Protein AF-A0A1F3NI28-F1 (afdb_monomer_lite)

Secondary structure (DSSP, 8-state):
-HHHHHHHHHHHHHHHHHHHHHHHHHHHHHHTGGGS---HHHHHHHHHHHHHHHHHHHHHHHHHHHHHHH--S----

Sequence (77 aa):
MEDSKMLQQLQAILRFFMALFYLGAGIFLLFFSDFFKVDRALLIIVGGTFLFYGLYRFYRASVSIYKLFFTKDTDID

pLDDT: mean 73.43, std 10.39, range [36.97, 85.81]

Structure (mmCIF, N/CA/C/O backbone):
data_AF-A0A1F3NI28-F1
#
_entry.id   AF-A0A1F3NI28-F1
#
loop_
_atom_site.group_PDB
_atom_site.id
_atom_site.type_symbol
_atom_site.label_atom_id
_atom_site.label_alt_id
_atom_site.label_comp_id
_atom_site.label_asym_id
_atom_site.label_entity_id
_atom_site.label_seq_id
_atom_site.pdbx_PDB_ins_code
_atom_site.Cartn_x
_atom_site.Cartn_y
_atom_site.Cartn_z
_atom_site.occupancy
_atom_site.B_iso_or_equiv
_atom_site.auth_seq_id
_atom_site.auth_comp_id
_atom_site.auth_asym_id
_atom_site.auth_atom_id
_atom_site.pdbx_PDB_model_num
ATOM 1 N N . MET A 1 1 ? -29.014 1.338 16.958 1.00 51.78 1 MET A N 1
ATOM 2 C CA . MET A 1 1 ? -27.641 1.374 17.526 1.00 51.78 1 MET A CA 1
ATOM 3 C C . MET A 1 1 ? -26.773 0.206 17.043 1.00 51.78 1 MET A C 1
ATOM 5 O O . MET A 1 1 ? -25.560 0.359 17.042 1.00 51.78 1 MET A O 1
ATOM 9 N N . GLU A 1 2 ? -27.338 -0.927 16.605 1.00 58.50 2 GLU A N 1
ATOM 10 C CA . GLU A 1 2 ? -26.566 -2.047 16.024 1.00 58.50 2 GLU A CA 1
ATOM 11 C C . GLU A 1 2 ? -26.114 -1.796 14.575 1.00 58.50 2 GLU A C 1
ATOM 13 O O . GLU A 1 2 ? -24.986 -2.140 14.219 1.00 58.50 2 GLU A O 1
ATOM 18 N N . ASP A 1 3 ? -26.917 -1.087 13.774 1.00 60.62 3 ASP A N 1
ATOM 19 C CA . ASP A 1 3 ? -26.582 -0.770 12.375 1.00 60.62 3 ASP A CA 1
ATOM 20 C C . ASP A 1 3 ? -25.285 0.037 12.233 1.00 60.62 3 ASP A C 1
ATOM 22 O O . ASP A 1 3 ? -24.517 -0.155 11.290 1.00 60.62 3 ASP A O 1
ATOM 26 N N . SER A 1 4 ? -24.987 0.915 13.198 1.00 70.31 4 SER A N 1
ATOM 27 C CA . SER A 1 4 ? -23.767 1.728 13.177 1.00 70.31 4 SER A CA 1
ATOM 28 C C . SER A 1 4 ? -22.505 0.905 13.449 1.00 70.31 4 SER A C 1
ATOM 30 O O . SER A 1 4 ? -21.458 1.209 12.876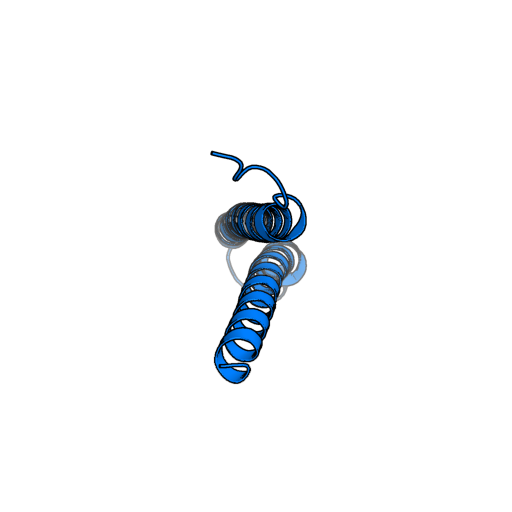 1.00 70.31 4 SER A O 1
ATOM 32 N N . LYS A 1 5 ? -22.587 -0.163 14.258 1.00 74.31 5 LYS A N 1
ATOM 33 C CA . LYS A 1 5 ? -21.470 -1.100 14.475 1.00 74.31 5 LYS A CA 1
ATOM 34 C C . LYS A 1 5 ? -21.241 -1.987 13.254 1.00 74.31 5 LYS A C 1
ATOM 36 O O . LYS A 1 5 ? -20.094 -2.144 12.839 1.00 74.31 5 LYS A O 1
ATOM 41 N N . MET A 1 6 ? -22.311 -2.499 12.645 1.00 81.06 6 MET A N 1
ATOM 42 C CA . MET A 1 6 ? -22.218 -3.302 11.421 1.00 81.06 6 MET A CA 1
ATOM 43 C C . MET A 1 6 ? -21.614 -2.490 10.263 1.00 81.06 6 MET A C 1
ATOM 45 O O . MET A 1 6 ? -20.708 -2.965 9.579 1.00 81.06 6 MET A O 1
ATOM 49 N N . LEU A 1 7 ? -22.031 -1.229 10.093 1.00 83.38 7 LEU 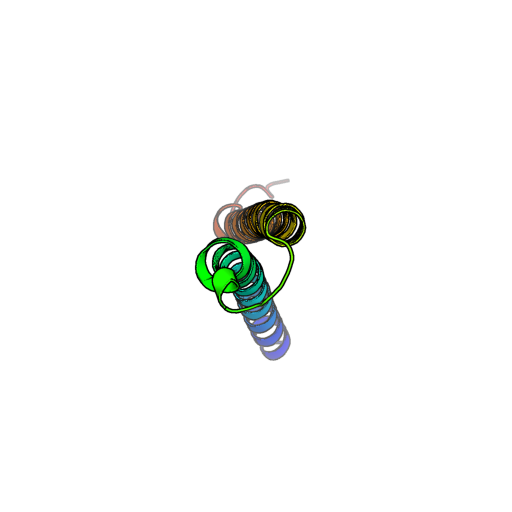A N 1
ATOM 50 C CA . LEU A 1 7 ? -21.450 -0.316 9.101 1.00 83.38 7 LEU A CA 1
ATOM 51 C C . LEU A 1 7 ? -19.965 -0.025 9.361 1.00 83.38 7 LEU A C 1
ATOM 53 O O . LEU A 1 7 ? -19.178 0.022 8.415 1.00 83.38 7 LEU A O 1
ATOM 57 N N . GLN A 1 8 ? -19.556 0.144 10.622 1.00 78.44 8 GLN A N 1
ATOM 58 C CA . GLN A 1 8 ? -18.145 0.343 10.970 1.00 78.44 8 GLN A CA 1
ATOM 59 C C . GLN A 1 8 ? -17.295 -0.901 10.692 1.00 78.44 8 GLN A C 1
ATOM 61 O O . GLN A 1 8 ? -16.190 -0.778 10.163 1.00 78.44 8 GLN A O 1
ATOM 66 N N . GLN A 1 9 ? -17.808 -2.093 10.996 1.00 75.31 9 GLN A N 1
ATOM 67 C CA . GLN A 1 9 ? -17.130 -3.355 10.692 1.00 75.31 9 GLN A CA 1
ATOM 68 C C . GLN A 1 9 ? -16.994 -3.566 9.182 1.00 75.31 9 GLN A C 1
ATOM 70 O O . GLN A 1 9 ? -15.903 -3.881 8.704 1.00 75.31 9 GLN A O 1
ATOM 75 N N . LEU A 1 10 ? -18.059 -3.303 8.419 1.00 85.81 10 LEU A N 1
ATOM 76 C CA . LEU A 1 10 ? -18.020 -3.358 6.959 1.00 85.81 10 LEU A CA 1
ATOM 77 C C . LEU A 1 10 ? -16.991 -2.363 6.399 1.00 85.81 10 LEU A C 1
ATOM 79 O O . LEU A 1 10 ? -16.167 -2.731 5.566 1.00 85.81 10 LEU A O 1
ATOM 83 N N . GLN A 1 11 ? -16.969 -1.121 6.896 1.00 82.56 11 GLN A N 1
ATOM 84 C CA . GLN A 1 11 ? -15.961 -0.132 6.497 1.00 82.56 11 GLN A CA 1
ATOM 85 C C . GLN A 1 11 ? -14.535 -0.565 6.846 1.00 82.56 11 GLN A C 1
ATOM 87 O O . GLN A 1 11 ? -13.620 -0.321 6.058 1.00 82.56 11 GLN A O 1
ATOM 92 N N . ALA A 1 12 ? -14.321 -1.199 7.999 1.00 75.69 12 ALA A N 1
ATOM 93 C CA . ALA A 1 12 ? -13.011 -1.709 8.391 1.00 75.69 12 ALA A CA 1
ATOM 94 C C . ALA A 1 12 ? -12.533 -2.819 7.440 1.00 75.69 12 ALA A C 1
ATOM 96 O O . ALA A 1 12 ? -11.392 -2.772 6.972 1.00 75.69 12 ALA A O 1
ATOM 97 N N . ILE A 1 13 ? -13.419 -3.753 7.081 1.00 81.44 13 ILE A N 1
ATOM 98 C CA . ILE A 1 13 ? -13.132 -4.825 6.117 1.00 81.44 13 ILE A CA 1
ATOM 99 C C . ILE A 1 13 ? -12.851 -4.242 4.729 1.00 81.44 13 ILE A C 1
ATOM 101 O O . ILE A 1 13 ? -11.851 -4.596 4.109 1.00 81.44 13 ILE A O 1
ATOM 105 N N . LEU A 1 14 ? -13.668 -3.297 4.256 1.00 85.25 14 LEU A N 1
ATOM 106 C CA . LEU A 1 14 ? -13.465 -2.638 2.962 1.00 85.25 14 LEU A CA 1
ATOM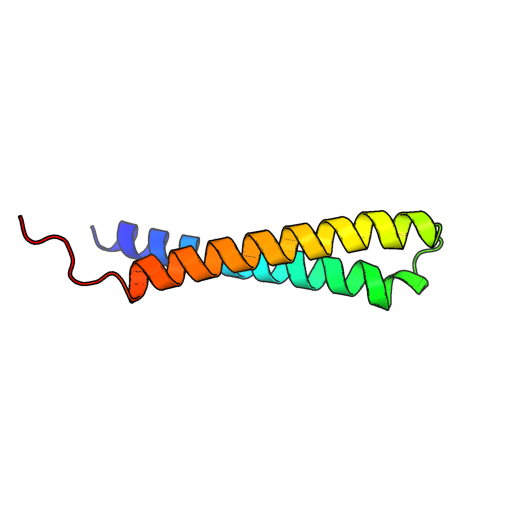 107 C C . LEU A 1 14 ? -12.146 -1.854 2.913 1.00 85.25 14 LEU A C 1
ATOM 109 O O . LEU A 1 14 ? -11.447 -1.875 1.900 1.00 85.25 14 LEU A O 1
ATOM 113 N N . ARG A 1 15 ? -11.758 -1.197 4.012 1.00 79.75 15 ARG A N 1
ATOM 114 C CA . ARG A 1 15 ? -10.458 -0.516 4.132 1.00 79.75 15 ARG A CA 1
ATOM 115 C C . ARG A 1 15 ? -9.288 -1.492 4.072 1.00 79.75 15 ARG A C 1
ATOM 117 O O . ARG A 1 15 ? -8.285 -1.188 3.427 1.00 79.75 15 ARG A O 1
ATOM 124 N N . PHE A 1 16 ? -9.412 -2.643 4.726 1.00 78.62 16 PHE A N 1
ATOM 125 C CA . PHE A 1 16 ? -8.402 -3.696 4.677 1.00 78.62 16 PHE A CA 1
ATOM 126 C C . PHE A 1 16 ? -8.296 -4.313 3.276 1.00 78.62 16 PHE A C 1
ATOM 128 O O . PHE A 1 16 ? -7.196 -4.445 2.740 1.00 78.62 16 PHE A O 1
ATOM 135 N N . PHE A 1 17 ? -9.434 -4.592 2.640 1.00 84.19 17 PHE A N 1
ATOM 136 C CA . PHE A 1 17 ? -9.490 -5.101 1.272 1.00 84.19 17 PHE A CA 1
ATOM 137 C C . PHE A 1 17 ? -8.869 -4.121 0.268 1.00 84.19 17 PHE A C 1
ATOM 139 O O . PHE A 1 17 ? -8.063 -4.522 -0.566 1.00 84.19 17 PHE A O 1
ATOM 146 N N . MET A 1 18 ? -9.152 -2.822 0.397 1.00 81.75 18 MET A N 1
ATOM 147 C CA . MET A 1 18 ? -8.491 -1.778 -0.395 1.00 81.75 18 MET A CA 1
ATOM 148 C C . MET A 1 18 ? -6.971 -1.794 -0.207 1.00 81.75 18 MET A C 1
ATOM 150 O O . MET A 1 18 ? -6.238 -1.676 -1.183 1.00 81.75 18 MET A O 1
ATOM 154 N N . ALA A 1 19 ? -6.472 -1.973 1.020 1.00 77.56 19 ALA A N 1
ATOM 155 C CA . ALA A 1 19 ? -5.032 -2.060 1.268 1.00 77.56 19 ALA A CA 1
ATOM 156 C C . ALA A 1 19 ? -4.393 -3.279 0.574 1.00 77.56 19 ALA A C 1
ATOM 158 O O . ALA A 1 19 ? -3.342 -3.136 -0.050 1.00 77.56 19 ALA A O 1
ATOM 159 N N . LEU A 1 20 ? -5.053 -4.443 0.618 1.00 81.19 20 LEU A N 1
ATOM 160 C CA . LEU A 1 20 ? -4.646 -5.632 -0.141 1.00 81.19 20 LEU A CA 1
ATOM 161 C C . LEU A 1 20 ? -4.668 -5.383 -1.652 1.00 81.19 20 LEU A C 1
ATOM 163 O O . LEU A 1 20 ? -3.742 -5.790 -2.349 1.00 81.19 20 LEU A O 1
ATOM 167 N N . PHE A 1 21 ? -5.679 -4.671 -2.149 1.00 82.00 21 PHE A N 1
ATOM 168 C CA . PHE A 1 21 ? -5.791 -4.319 -3.560 1.00 82.00 21 PHE A CA 1
ATOM 169 C C . PHE A 1 21 ? -4.634 -3.423 -4.026 1.00 82.00 21 PHE A C 1
ATOM 171 O O . PHE A 1 21 ? -4.041 -3.697 -5.064 1.00 82.00 21 PHE A O 1
ATOM 178 N N . TYR A 1 22 ? -4.242 -2.406 -3.247 1.00 76.69 22 TYR A N 1
ATOM 179 C CA . TYR A 1 22 ? -3.076 -1.565 -3.564 1.00 76.69 22 TYR A CA 1
ATOM 180 C C . TYR A 1 22 ? -1.766 -2.358 -3.594 1.00 76.69 22 TYR A C 1
ATOM 182 O O . TYR A 1 22 ? -0.922 -2.127 -4.460 1.00 76.69 22 TYR A O 1
ATOM 190 N N . LEU A 1 23 ? -1.604 -3.302 -2.666 1.00 80.75 23 LEU A N 1
ATOM 191 C CA . LEU A 1 23 ? -0.411 -4.142 -2.580 1.00 80.75 23 LEU A CA 1
ATOM 192 C C . LEU A 1 23 ? -0.356 -5.132 -3.757 1.00 80.75 23 LEU A C 1
ATOM 194 O O . LEU A 1 23 ? 0.669 -5.238 -4.429 1.00 80.75 23 LEU A O 1
ATOM 198 N N . GLY A 1 24 ? -1.484 -5.771 -4.074 1.00 79.69 24 GLY A N 1
ATOM 199 C CA . GLY A 1 24 ? -1.628 -6.651 -5.233 1.00 79.69 24 GLY A CA 1
ATOM 200 C C . GLY A 1 24 ? -1.428 -5.922 -6.563 1.00 79.69 24 GLY A C 1
ATOM 201 O O . GLY A 1 24 ? -0.702 -6.418 -7.419 1.00 79.69 24 GLY A O 1
ATOM 202 N N . ALA A 1 25 ? -1.988 -4.720 -6.720 1.00 79.44 25 ALA A N 1
ATOM 203 C CA . ALA A 1 25 ? -1.797 -3.893 -7.911 1.00 79.44 25 ALA A CA 1
ATOM 204 C C . ALA A 1 25 ? -0.330 -3.465 -8.089 1.00 79.44 25 ALA A C 1
ATOM 206 O O . ALA A 1 25 ? 0.176 -3.490 -9.208 1.00 79.44 25 ALA A O 1
ATOM 207 N N . GLY A 1 26 ? 0.374 -3.130 -7.001 1.00 76.12 26 GLY A N 1
ATOM 208 C CA . GLY A 1 26 ? 1.806 -2.819 -7.040 1.00 76.12 26 GLY A CA 1
ATOM 209 C C . GLY A 1 26 ? 2.664 -4.013 -7.468 1.00 76.12 26 GLY A C 1
ATOM 210 O O . GLY A 1 26 ? 3.532 -3.869 -8.327 1.00 76.12 26 GLY A O 1
ATOM 211 N N . ILE A 1 27 ? 2.381 -5.207 -6.936 1.0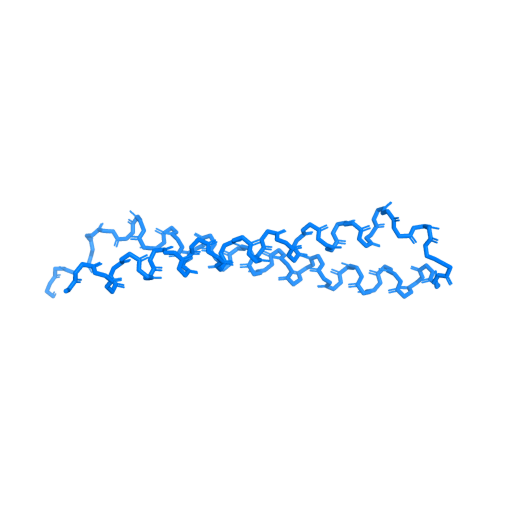0 79.12 27 ILE A N 1
ATOM 212 C CA . ILE A 1 27 ? 3.051 -6.450 -7.356 1.00 79.12 27 ILE A CA 1
ATOM 213 C C . ILE A 1 27 ? 2.731 -6.764 -8.823 1.00 79.12 27 ILE A C 1
ATOM 215 O O . ILE A 1 27 ? 3.636 -7.065 -9.599 1.00 79.12 27 ILE A O 1
ATOM 219 N N . PHE A 1 28 ? 1.468 -6.646 -9.234 1.00 78.56 28 PHE A N 1
ATOM 220 C CA . PHE A 1 28 ? 1.047 -6.892 -10.612 1.00 78.56 28 PHE A CA 1
ATOM 221 C C . PHE A 1 28 ? 1.734 -5.940 -11.599 1.00 78.56 28 PHE A C 1
ATOM 223 O O . PHE A 1 28 ? 2.242 -6.377 -12.629 1.00 78.56 28 PHE A O 1
ATOM 230 N N . LEU A 1 29 ? 1.834 -4.654 -11.259 1.00 74.12 29 LEU A N 1
ATOM 231 C CA . LEU A 1 29 ? 2.548 -3.666 -12.068 1.00 74.12 29 LEU A CA 1
ATOM 232 C C . LEU A 1 29 ? 4.056 -3.926 -12.144 1.00 74.12 29 LEU A C 1
ATOM 234 O O . LEU A 1 29 ? 4.671 -3.560 -13.137 1.00 74.12 29 LEU A O 1
ATOM 238 N N . LEU A 1 30 ? 4.671 -4.551 -11.142 1.00 73.75 30 LEU A N 1
ATOM 239 C CA . LEU A 1 30 ? 6.105 -4.856 -11.178 1.00 73.75 30 LEU A CA 1
ATOM 240 C C . LEU A 1 30 ? 6.435 -6.156 -11.914 1.00 73.75 30 LEU A C 1
ATOM 242 O O . LEU A 1 30 ? 7.473 -6.226 -12.566 1.00 73.75 30 LEU A O 1
ATOM 246 N N . PHE A 1 31 ? 5.578 -7.173 -11.812 1.00 73.81 31 PHE A N 1
ATOM 247 C CA . PHE A 1 31 ? 5.869 -8.518 -12.324 1.00 73.81 31 PHE A CA 1
ATOM 248 C C . PHE A 1 31 ? 5.123 -8.881 -13.613 1.00 73.81 31 PHE A C 1
ATOM 250 O O . PHE A 1 31 ? 5.617 -9.701 -14.379 1.00 73.81 31 PHE A O 1
ATOM 257 N N . PHE A 1 32 ? 3.949 -8.298 -13.863 1.00 68.69 32 PHE A N 1
ATOM 258 C CA . PHE A 1 32 ? 3.074 -8.654 -14.990 1.00 68.69 32 PHE A CA 1
ATOM 259 C C . PHE A 1 32 ? 2.886 -7.525 -16.012 1.00 68.69 32 PHE A C 1
ATOM 261 O O . PHE A 1 32 ? 2.204 -7.709 -17.021 1.00 68.69 32 PHE A O 1
ATOM 268 N N . SER A 1 33 ? 3.497 -6.361 -15.791 1.00 65.56 33 SER A N 1
ATOM 269 C CA . SER A 1 33 ? 3.352 -5.212 -16.688 1.00 65.56 33 SER A CA 1
ATOM 270 C C . SER A 1 33 ? 4.155 -5.287 -17.981 1.00 65.56 33 SER A C 1
ATOM 272 O O . SER A 1 33 ? 3.995 -4.397 -18.808 1.00 65.56 33 SER A O 1
AT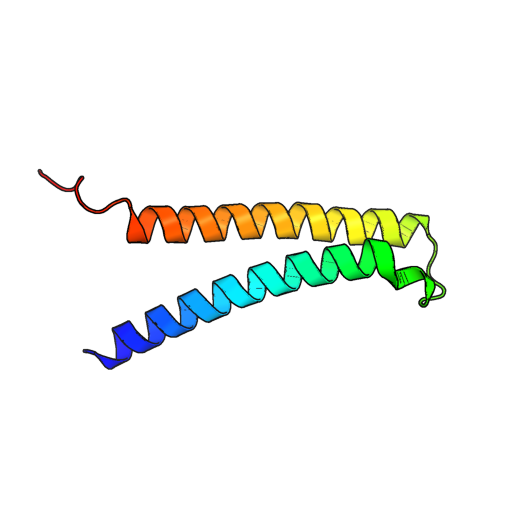OM 274 N N . ASP A 1 34 ? 4.934 -6.350 -18.203 1.00 62.59 34 ASP A N 1
ATOM 275 C CA . ASP A 1 34 ? 5.655 -6.596 -19.464 1.00 62.59 34 ASP A CA 1
ATOM 276 C C . ASP A 1 34 ? 4.707 -6.617 -20.687 1.00 62.59 34 ASP A C 1
ATOM 278 O O . ASP A 1 34 ? 5.127 -6.416 -21.824 1.00 62.59 34 ASP A O 1
ATOM 282 N N . PHE A 1 35 ? 3.400 -6.808 -20.459 1.00 61.69 35 PHE A N 1
ATOM 283 C CA . PHE A 1 35 ? 2.352 -6.679 -21.478 1.00 61.69 35 PHE A CA 1
ATOM 284 C C . PHE A 1 35 ? 2.049 -5.234 -21.900 1.00 61.69 35 PHE A C 1
ATOM 286 O O . PHE A 1 35 ? 1.575 -5.002 -23.016 1.00 61.69 35 PHE A O 1
ATOM 293 N N . PHE A 1 36 ? 2.292 -4.254 -21.034 1.00 63.28 36 PHE A N 1
ATOM 294 C CA . PHE A 1 36 ? 2.123 -2.846 -21.356 1.00 63.28 36 PHE A CA 1
ATOM 295 C C . PHE A 1 36 ? 3.427 -2.350 -21.981 1.00 63.28 36 PHE A C 1
ATOM 297 O O . PHE A 1 36 ? 4.479 -2.427 -21.360 1.00 63.28 36 PHE A O 1
ATOM 304 N N . LYS A 1 37 ? 3.366 -1.823 -23.212 1.00 69.19 37 LYS A N 1
ATOM 305 C CA . LYS A 1 37 ? 4.492 -1.186 -23.930 1.00 69.19 37 LYS A CA 1
ATOM 306 C C . LYS A 1 37 ? 4.925 0.134 -23.261 1.00 69.19 37 LYS A C 1
ATOM 308 O O . LYS A 1 37 ? 4.936 1.187 -23.892 1.00 69.19 37 LYS A O 1
ATOM 313 N N . VAL A 1 38 ? 5.194 0.095 -21.964 1.00 69.81 38 VAL A N 1
ATOM 314 C CA . VAL A 1 38 ? 5.614 1.211 -21.122 1.00 69.81 38 VAL A CA 1
ATOM 315 C C . VAL A 1 38 ? 7.089 1.011 -20.808 1.00 69.81 38 VAL A C 1
ATOM 317 O O . VAL A 1 38 ? 7.557 -0.116 -20.665 1.00 69.81 38 VAL A O 1
ATOM 320 N N . ASP A 1 39 ? 7.832 2.111 -20.725 1.00 78.31 39 ASP A N 1
ATOM 321 C CA . ASP A 1 39 ? 9.256 2.071 -20.418 1.00 78.31 39 ASP A CA 1
ATOM 322 C C . ASP A 1 39 ? 9.504 1.347 -19.084 1.00 78.31 39 ASP A C 1
ATOM 324 O O . ASP A 1 39 ? 8.884 1.646 -18.056 1.00 78.31 39 ASP A O 1
ATOM 328 N N . ARG A 1 40 ? 10.426 0.382 -19.105 1.00 75.50 40 ARG A N 1
ATOM 329 C CA . ARG A 1 40 ? 10.736 -0.484 -17.965 1.00 75.50 40 ARG A CA 1
ATOM 330 C C . ARG A 1 40 ? 11.183 0.327 -16.749 1.00 75.50 40 ARG A C 1
ATOM 332 O O . ARG A 1 40 ? 10.855 -0.038 -15.621 1.00 75.50 40 ARG A O 1
ATOM 339 N N . ALA A 1 41 ? 11.880 1.445 -16.964 1.00 81.19 41 ALA A N 1
ATOM 340 C CA . ALA A 1 41 ? 12.299 2.334 -15.883 1.00 81.19 41 ALA A CA 1
ATOM 341 C C . ALA A 1 41 ? 11.096 2.992 -15.184 1.00 81.19 41 ALA A C 1
ATOM 343 O O . ALA A 1 41 ? 11.034 3.027 -13.954 1.00 81.19 41 ALA A O 1
ATOM 344 N N . LEU A 1 42 ? 10.105 3.450 -15.957 1.00 81.25 42 LEU A N 1
ATOM 345 C CA . LEU A 1 42 ? 8.868 4.019 -15.417 1.00 81.25 42 LEU A CA 1
ATOM 346 C C . LEU A 1 42 ? 8.060 2.974 -14.648 1.00 81.25 42 LEU A C 1
ATOM 348 O O . LEU A 1 42 ? 7.571 3.267 -13.558 1.00 81.25 42 LEU A O 1
ATOM 352 N N . LEU A 1 43 ? 7.968 1.749 -15.167 1.00 78.75 43 LEU A N 1
ATOM 353 C CA . LEU A 1 43 ? 7.278 0.648 -14.493 1.00 78.75 43 LEU A CA 1
ATOM 354 C C . LEU A 1 43 ? 7.910 0.287 -13.150 1.00 78.75 43 LEU A C 1
ATOM 356 O O . LEU A 1 43 ? 7.191 0.085 -12.173 1.00 78.75 43 LEU A O 1
ATOM 360 N N . ILE A 1 44 ? 9.240 0.272 -13.070 1.00 80.19 44 ILE A N 1
ATOM 361 C CA . ILE A 1 44 ? 9.955 -0.001 -11.820 1.00 80.19 44 ILE A CA 1
ATOM 362 C C . ILE A 1 44 ? 9.747 1.132 -10.807 1.00 80.19 44 ILE A C 1
ATOM 364 O O . ILE A 1 44 ? 9.493 0.856 -9.635 1.00 80.19 44 ILE A O 1
ATOM 368 N N . ILE A 1 45 ? 9.801 2.399 -11.232 1.00 85.69 45 ILE A N 1
ATOM 369 C CA . ILE A 1 45 ? 9.603 3.550 -10.333 1.00 85.69 45 ILE A CA 1
ATOM 370 C C . ILE A 1 45 ? 8.160 3.598 -9.820 1.00 85.69 45 ILE A C 1
ATOM 372 O O . ILE A 1 45 ? 7.932 3.726 -8.614 1.00 85.69 45 ILE A O 1
ATOM 376 N N . VAL A 1 46 ? 7.181 3.482 -10.720 1.00 82.81 46 VAL A N 1
ATOM 377 C CA . VAL A 1 46 ? 5.753 3.558 -10.384 1.00 82.81 46 VAL A CA 1
ATOM 378 C C . VAL A 1 46 ? 5.328 2.329 -9.593 1.00 82.81 46 VAL A C 1
ATOM 380 O O . VAL A 1 46 ? 4.739 2.468 -8.522 1.00 82.81 46 VAL A O 1
ATOM 383 N N . GLY A 1 47 ? 5.666 1.136 -10.078 1.00 77.69 47 GLY A N 1
ATOM 384 C CA . GLY A 1 47 ? 5.366 -0.124 -9.410 1.00 77.69 47 GLY A CA 1
ATOM 385 C C . GLY A 1 47 ? 6.066 -0.239 -8.058 1.00 77.69 47 GLY A C 1
ATOM 386 O O . GLY A 1 47 ? 5.436 -0.622 -7.076 1.00 77.69 47 GLY A O 1
ATOM 387 N N . GLY A 1 48 ? 7.329 0.187 -7.969 1.00 83.19 48 GLY A N 1
ATOM 388 C CA . GLY A 1 48 ? 8.092 0.240 -6.723 1.00 83.19 48 GLY A CA 1
ATOM 389 C C . GLY A 1 48 ? 7.448 1.184 -5.715 1.00 83.19 48 GLY A C 1
ATOM 390 O O . GLY A 1 48 ? 7.179 0.789 -4.583 1.00 83.19 48 GLY A O 1
ATOM 391 N N . THR A 1 49 ? 7.103 2.399 -6.142 1.00 84.38 49 THR A N 1
ATOM 392 C CA . THR A 1 49 ? 6.396 3.371 -5.296 1.00 84.38 49 THR A CA 1
ATOM 393 C C . THR A 1 49 ? 5.050 2.821 -4.817 1.00 84.38 49 THR A C 1
ATOM 395 O O . THR A 1 49 ? 4.732 2.932 -3.633 1.00 84.38 49 THR A O 1
ATOM 398 N N . PHE A 1 50 ? 4.283 2.172 -5.697 1.00 80.19 50 PHE A N 1
ATOM 399 C CA . PHE A 1 50 ? 3.018 1.523 -5.340 1.00 80.19 50 PHE A CA 1
ATOM 400 C C . PHE A 1 50 ? 3.205 0.370 -4.356 1.00 80.19 50 PHE A C 1
ATOM 402 O O . PHE A 1 50 ? 2.401 0.227 -3.438 1.00 80.19 50 PHE A O 1
ATOM 409 N N . LEU A 1 51 ? 4.263 -0.426 -4.508 1.00 82.44 51 LEU A N 1
ATOM 410 C CA . LEU A 1 51 ? 4.557 -1.542 -3.616 1.00 82.44 51 LEU A CA 1
ATOM 411 C C . LEU A 1 51 ? 5.000 -1.038 -2.238 1.00 82.44 51 LEU A C 1
ATOM 413 O O . LEU A 1 51 ? 4.446 -1.481 -1.235 1.00 82.44 51 LEU A O 1
ATOM 417 N N . PHE A 1 52 ? 5.907 -0.060 -2.162 1.00 83.81 52 PHE A N 1
ATOM 418 C CA . PHE A 1 52 ? 6.311 0.561 -0.893 1.00 83.81 52 PHE A CA 1
ATOM 419 C C . PHE A 1 52 ? 5.138 1.256 -0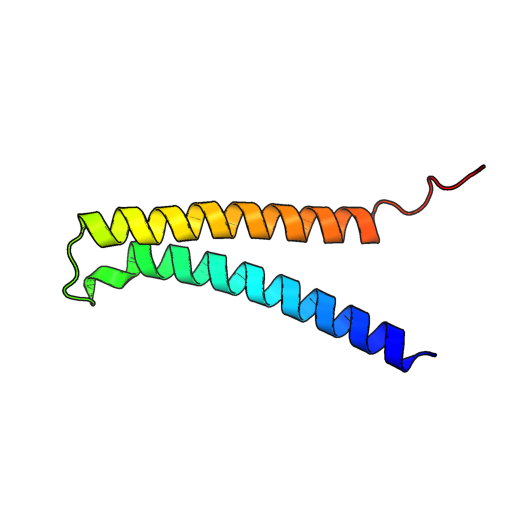.192 1.00 83.81 52 PHE A C 1
ATOM 421 O O . PHE A 1 52 ? 4.933 1.075 1.011 1.00 83.81 52 PHE A O 1
ATOM 428 N N . TYR A 1 53 ? 4.330 2.014 -0.936 1.00 81.62 53 TYR A N 1
ATOM 429 C CA . TYR A 1 53 ? 3.143 2.669 -0.392 1.00 81.62 53 TYR A CA 1
ATOM 430 C C . TYR A 1 53 ? 2.080 1.657 0.053 1.00 81.62 53 TYR A C 1
ATOM 432 O O . TYR A 1 53 ? 1.513 1.786 1.141 1.00 81.62 53 TYR A O 1
ATOM 440 N N . GLY A 1 54 ? 1.837 0.625 -0.758 1.00 78.81 54 GLY A N 1
ATOM 441 C CA . GLY A 1 54 ? 0.930 -0.478 -0.454 1.00 78.81 54 GLY A CA 1
ATOM 442 C C . GLY A 1 54 ? 1.363 -1.237 0.797 1.00 78.81 54 GLY A C 1
ATOM 443 O O . GLY A 1 54 ? 0.539 -1.471 1.678 1.00 78.81 54 GLY A O 1
ATOM 444 N N . LEU A 1 55 ? 2.659 -1.524 0.937 1.00 82.06 55 LEU A N 1
ATOM 445 C CA . LEU A 1 55 ? 3.238 -2.174 2.112 1.00 82.06 55 LEU A CA 1
ATOM 446 C C . LEU A 1 55 ? 3.095 -1.307 3.371 1.00 82.06 55 LEU A C 1
ATOM 448 O O . LEU A 1 55 ? 2.630 -1.795 4.401 1.00 82.06 55 LEU A O 1
ATOM 452 N N . TYR A 1 56 ? 3.411 -0.011 3.289 1.00 81.25 56 TYR A N 1
ATOM 453 C CA . TYR A 1 56 ? 3.207 0.929 4.397 1.00 81.25 56 TYR A CA 1
ATOM 454 C C . TYR A 1 56 ? 1.733 1.000 4.821 1.00 81.25 56 TYR A C 1
ATOM 456 O O . TYR A 1 56 ? 1.405 0.993 6.013 1.00 81.25 56 TYR A O 1
ATOM 464 N N . ARG A 1 57 ? 0.821 1.040 3.846 1.00 76.31 57 ARG A N 1
ATOM 465 C CA . ARG A 1 57 ? -0.618 1.114 4.100 1.00 76.31 57 ARG A CA 1
ATOM 466 C C . ARG A 1 57 ? -1.172 -0.188 4.674 1.00 76.31 57 ARG A C 1
ATOM 468 O O . ARG A 1 57 ? -2.001 -0.131 5.580 1.00 76.31 57 ARG A O 1
ATOM 475 N N . PHE A 1 58 ? -0.679 -1.334 4.214 1.00 77.94 58 PHE A N 1
ATOM 476 C CA . PHE A 1 58 ? -0.997 -2.647 4.769 1.00 77.94 58 PHE A CA 1
ATOM 477 C C . PHE A 1 58 ? -0.491 -2.789 6.207 1.00 77.94 58 PHE A C 1
ATOM 479 O O . PHE A 1 58 ? -1.237 -3.245 7.074 1.00 77.94 58 PHE A O 1
ATOM 486 N N . TYR A 1 59 ? 0.724 -2.313 6.494 1.00 78.69 59 TYR A N 1
ATOM 487 C CA . TYR A 1 59 ? 1.258 -2.265 7.853 1.00 78.69 59 TYR A CA 1
ATOM 488 C C . TYR A 1 59 ? 0.394 -1.386 8.767 1.00 78.69 59 TYR A C 1
ATOM 490 O O . TYR A 1 59 ? -0.041 -1.836 9.822 1.00 78.69 59 TYR A O 1
ATOM 498 N N . ARG A 1 60 ? 0.052 -0.161 8.346 1.00 80.81 60 ARG A N 1
ATOM 499 C CA . ARG A 1 60 ? -0.830 0.741 9.116 1.00 80.81 60 ARG A CA 1
ATOM 500 C C . ARG A 1 60 ? -2.220 0.147 9.350 1.00 80.81 60 ARG A C 1
ATOM 502 O O . ARG A 1 60 ? -2.750 0.287 10.450 1.00 80.81 60 ARG A O 1
ATOM 509 N N . ALA A 1 61 ? -2.800 -0.516 8.351 1.00 74.12 61 ALA A N 1
ATOM 510 C CA . ALA A 1 61 ? -4.083 -1.201 8.492 1.00 74.12 61 ALA A CA 1
ATOM 511 C C . ALA A 1 61 ? -3.985 -2.380 9.474 1.00 74.12 61 ALA A C 1
ATOM 513 O O . ALA A 1 61 ? -4.824 -2.497 10.363 1.00 74.12 61 ALA A O 1
ATOM 514 N N . SER A 1 62 ? -2.927 -3.186 9.373 1.00 72.31 62 SER A N 1
ATOM 515 C CA . SER A 1 62 ? -2.671 -4.319 10.269 1.00 72.31 62 SER A CA 1
ATOM 516 C C . SER A 1 62 ? -2.430 -3.864 11.705 1.00 72.31 62 SER A C 1
ATOM 518 O O . SER A 1 62 ? -3.007 -4.437 12.618 1.00 72.31 62 SER A O 1
ATOM 520 N N . VAL A 1 63 ? -1.667 -2.787 11.921 1.00 77.00 63 VAL A N 1
ATOM 521 C CA . VAL A 1 63 ? -1.477 -2.172 13.246 1.00 77.00 63 VAL A CA 1
ATOM 522 C C . VAL A 1 63 ? -2.787 -1.609 13.784 1.00 77.00 63 VAL A C 1
ATOM 524 O O . VAL A 1 63 ? -3.061 -1.751 14.969 1.00 77.00 63 VAL A O 1
ATOM 527 N N . SER A 1 64 ? -3.620 -0.990 12.942 1.00 66.50 64 SER A N 1
ATOM 528 C CA . SER A 1 64 ? -4.932 -0.496 13.372 1.00 66.50 64 SER A CA 1
ATOM 529 C C . SER A 1 64 ? -5.837 -1.643 13.818 1.00 66.50 64 SER A C 1
ATOM 531 O O . SER A 1 64 ? -6.477 -1.527 14.858 1.00 66.50 64 SER A O 1
ATOM 533 N N . ILE A 1 65 ? -5.872 -2.746 13.064 1.00 69.94 65 ILE A N 1
ATOM 534 C CA . ILE A 1 65 ? -6.621 -3.956 13.422 1.00 69.94 65 ILE A CA 1
ATOM 535 C C . ILE A 1 65 ? -6.036 -4.569 14.696 1.00 69.94 65 ILE A C 1
ATOM 537 O O . ILE A 1 65 ? -6.775 -4.824 15.636 1.00 69.94 65 ILE A O 1
ATOM 541 N N . TYR A 1 66 ? -4.716 -4.726 14.784 1.00 69.81 66 TYR A N 1
ATOM 542 C CA . TYR A 1 66 ? -4.055 -5.254 15.974 1.00 69.81 66 TYR A CA 1
ATOM 543 C C . TYR A 1 66 ? -4.343 -4.392 17.205 1.00 69.81 66 TYR A C 1
ATOM 545 O O . TYR A 1 66 ? -4.721 -4.914 18.239 1.00 69.81 66 TYR A O 1
ATOM 553 N N . LYS A 1 67 ? -4.281 -3.063 17.102 1.00 67.50 67 LYS A N 1
ATOM 554 C CA . LYS A 1 67 ? -4.635 -2.165 18.207 1.00 67.50 67 LYS A CA 1
ATOM 555 C C . LYS A 1 67 ? -6.109 -2.307 18.607 1.00 67.50 67 LYS A C 1
ATOM 557 O O . LYS A 1 67 ? -6.411 -2.367 19.786 1.00 67.50 67 LYS A O 1
ATOM 562 N N . LEU A 1 68 ? -7.025 -2.425 17.646 1.00 63.91 68 LEU A N 1
ATOM 563 C CA . LEU A 1 68 ? -8.459 -2.613 17.914 1.00 63.91 68 LEU A CA 1
ATOM 564 C C . LEU A 1 68 ? -8.803 -3.978 18.535 1.00 63.91 68 LEU A C 1
ATOM 566 O O . LEU A 1 68 ? -9.756 -4.063 19.303 1.00 63.91 68 LEU A O 1
ATOM 570 N N . PHE A 1 69 ? -8.065 -5.036 18.193 1.00 64.81 69 PHE A N 1
ATOM 571 C CA . PHE A 1 69 ? -8.353 -6.406 18.636 1.00 64.81 69 PHE A CA 1
ATOM 572 C C . PHE A 1 69 ? -7.495 -6.873 19.823 1.00 64.81 69 PHE A C 1
ATOM 574 O O . PHE A 1 69 ? -7.953 -7.711 20.594 1.00 64.81 69 PHE A O 1
ATOM 581 N N . PHE A 1 70 ? -6.279 -6.345 19.978 1.00 63.00 70 PHE A N 1
ATOM 582 C CA . PHE A 1 70 ? -5.305 -6.731 21.008 1.00 63.00 70 PHE A CA 1
ATOM 583 C C . PHE A 1 70 ? -5.031 -5.642 22.054 1.00 63.00 70 PHE A C 1
ATOM 585 O O . PHE A 1 70 ? -4.536 -5.975 23.124 1.00 63.00 70 PHE A O 1
ATOM 592 N N . THR A 1 71 ? -5.382 -4.368 21.824 1.00 55.22 71 THR A N 1
ATOM 593 C CA . THR A 1 71 ? -5.491 -3.379 22.917 1.00 55.22 71 THR A CA 1
ATOM 594 C C . THR A 1 71 ? -6.913 -3.414 23.464 1.00 55.22 71 THR A C 1
ATOM 596 O O . THR A 1 71 ? -7.701 -2.483 23.321 1.00 55.22 71 THR A O 1
ATOM 599 N N . LYS A 1 72 ? -7.248 -4.552 24.065 1.00 53.59 72 LYS A N 1
ATOM 600 C CA . LYS A 1 72 ? -8.279 -4.653 25.090 1.00 53.59 72 LYS A CA 1
ATOM 601 C C . LYS A 1 72 ? -7.503 -4.712 26.412 1.00 53.59 72 LYS A C 1
ATOM 603 O O . LYS A 1 72 ? -6.568 -5.498 26.497 1.00 53.59 72 LYS A O 1
ATOM 608 N N . ASP A 1 73 ? -7.845 -3.835 27.354 1.00 53.62 73 ASP A N 1
ATOM 609 C CA . ASP A 1 73 ? -7.252 -3.678 28.699 1.00 53.62 73 ASP A CA 1
ATOM 610 C C . ASP A 1 73 ? -5.984 -2.814 28.850 1.00 53.62 73 ASP A C 1
ATOM 612 O O . ASP A 1 73 ? -4.962 -3.250 29.376 1.00 53.62 73 ASP A O 1
ATOM 616 N N . THR A 1 74 ? -6.056 -1.527 28.492 1.00 49.91 74 THR A N 1
ATOM 617 C CA . THR A 1 74 ? -5.328 -0.498 29.270 1.00 49.91 74 THR A CA 1
ATOM 618 C C . THR A 1 74 ? -6.070 0.840 29.257 1.00 49.91 74 THR A C 1
ATOM 620 O O . THR A 1 74 ? -5.517 1.866 28.894 1.00 49.91 74 THR A O 1
ATOM 623 N N . ASP A 1 75 ? -7.348 0.806 29.628 1.00 51.94 75 ASP A N 1
ATOM 624 C CA . ASP A 1 75 ? -8.023 1.953 30.242 1.00 51.94 75 ASP A CA 1
ATOM 625 C C . ASP A 1 75 ? -8.480 1.463 31.626 1.00 51.94 75 ASP A C 1
ATOM 627 O O . ASP A 1 75 ? -9.601 0.985 31.797 1.00 51.94 75 ASP A O 1
ATOM 631 N N . ILE A 1 76 ? -7.556 1.467 32.589 1.00 48.84 76 ILE A N 1
ATOM 632 C CA . ILE A 1 76 ? -7.886 1.527 34.016 1.00 48.84 76 ILE A CA 1
ATOM 633 C C . ILE A 1 76 ? -7.222 2.808 34.521 1.00 48.84 76 ILE A C 1
ATOM 635 O O . ILE A 1 76 ? -5.995 2.853 34.563 1.00 48.84 76 ILE A O 1
ATOM 639 N N . ASP A 1 77 ? -8.087 3.784 34.818 1.00 36.97 77 ASP A N 1
ATOM 640 C CA . ASP A 1 77 ? -7.920 5.058 35.546 1.00 36.97 77 ASP A CA 1
ATOM 641 C C . ASP A 1 77 ? -6.674 5.929 35.290 1.00 36.97 77 ASP A C 1
ATOM 643 O O . ASP A 1 77 ? -5.561 5.600 35.761 1.00 36.97 77 ASP A O 1
#

Foldseek 3Di:
DVVVVVVVVVVLVVQLVVLVVLQVVLVCLLPVCVVPPDDNVCSCVVSVVSNVVSVVSNVVSVVVVCCVPVPDDDPDD

Radius of gyration: 17.53 Å; chains: 1; bounding box: 40×14×60 Å